Protein 1X3O (pdb70)

Structure (mmCIF, N/CA/C/O backbone):
data_1X3O
#
_entry.id   1X3O
#
_cell.length_a   93.368
_cell.length_b   93.368
_cell.length_c   26.047
_cell.angle_alpha   90.00
_cell.angle_beta   90.00
_cell.angle_gamma   90.00
#
_symmetry.space_group_name_H-M   'P 43 21 2'
#
loop_
_entity.id
_entity.type
_entity.pdbx_description
1 polymer 'acyl carrier protein'
2 water water
#
loop_
_atom_site.group_PDB
_atom_site.id
_atom_site.type_symbol
_atom_site.label_atom_id
_atom_site.label_alt_id
_atom_site.label_comp_id
_atom_site.label_asym_id
_atom_site.label_entity_id
_atom_site.label_seq_id
_atom_site.pdbx_PDB_ins_code
_atom_site.Cartn_x
_atom_site.Cartn_y
_atom_site.Cartn_z
_atom_site.occupancy
_atom_site.B_iso_or_equiv
_atom_site.auth_seq_id
_atom_site.auth_comp_id
_atom_site.auth_asym_id
_atom_site.auth_atom_id
_atom_site.pdbx_PDB_model_num
ATOM 1 N N . MET A 1 1 ? 24.223 25.204 8.523 1.00 23.45 1 MET A N 1
ATOM 2 C CA . MET A 1 1 ? 24.583 23.842 9.017 1.00 22.42 1 MET A CA 1
ATOM 3 C C . MET A 1 1 ? 25.751 23.867 9.986 1.00 19.87 1 MET A C 1
ATOM 4 O O . MET A 1 1 ? 26.685 24.652 9.827 1.00 22.99 1 MET A O 1
ATOM 12 N N . THR A 1 2 ? 25.695 23.001 10.993 1.00 21.01 2 THR A N 1
ATOM 13 C CA . THR A 1 2 ? 26.781 22.904 11.959 1.00 20.71 2 THR A CA 1
ATOM 14 C C . THR A 1 2 ? 27.848 22.039 11.304 1.00 21.29 2 THR A C 1
ATOM 15 O O . THR A 1 2 ? 27.553 21.293 10.368 1.00 21.95 2 THR A O 1
ATOM 19 N N . GLU A 1 3 ? 29.077 22.134 11.800 1.00 22.20 3 GLU A N 1
ATOM 20 C CA . GLU A 1 3 ? 30.170 21.338 11.234 1.00 22.86 3 GLU A CA 1
ATOM 21 C C . GLU A 1 3 ? 29.884 19.840 11.379 1.00 22.55 3 GLU A C 1
ATOM 22 O O . GLU A 1 3 ? 30.249 19.013 10.556 1.00 21.33 3 GLU A O 1
ATOM 28 N N . GLN A 1 4 ? 29.221 19.513 12.501 1.00 21.80 4 GLN A N 1
ATOM 29 C CA . GLN A 1 4 ? 28.840 18.135 12.783 1.00 22.81 4 GLN A CA 1
ATOM 30 C C . GLN A 1 4 ? 27.883 17.596 11.721 1.00 20.74 4 GLN A C 1
ATOM 31 O O . GLN A 1 4 ? 28.005 16.479 11.234 1.00 22.49 4 GLN A O 1
ATOM 37 N N . GLU A 1 5 ? 26.877 18.423 11.394 1.00 19.70 5 GLU A N 1
ATOM 38 C CA . GLU A 1 5 ? 25.923 17.972 10.389 1.00 20.58 5 GLU A CA 1
ATOM 39 C C . GLU A 1 5 ? 26.572 17.859 9.009 1.00 18.36 5 GLU A C 1
ATOM 40 O O . GLU A 1 5 ? 26.258 16.982 8.215 1.00 19.92 5 GLU A O 1
ATOM 46 N N . ILE A 1 6 ? 27.515 18.773 8.710 1.00 17.44 6 ILE A N 1
ATOM 47 C CA . ILE A 1 6 ? 28.254 18.645 7.460 1.00 16.05 6 ILE A CA 1
ATOM 48 C C . ILE A 1 6 ? 29.081 17.354 7.429 1.00 17.71 6 ILE A C 1
ATOM 49 O O . ILE A 1 6 ? 29.102 16.626 6.447 1.00 17.90 6 ILE A O 1
ATOM 54 N N . PHE A 1 7 ? 29.757 17.060 8.538 1.00 17.16 7 PHE A N 1
ATOM 55 C CA . PHE A 1 7 ? 30.545 15.834 8.642 1.00 17.00 7 PHE A CA 1
ATOM 56 C C . PHE A 1 7 ? 29.667 14.612 8.388 1.00 18.76 7 PHE A C 1
ATOM 57 O O . PHE A 1 7 ? 30.032 13.719 7.621 1.00 17.60 7 PHE A O 1
ATOM 65 N N . GLU A 1 8 ? 28.507 14.560 9.034 1.00 18.57 8 GLU A N 1
ATOM 66 C CA . GLU A 1 8 ? 27.622 13.421 8.840 1.00 20.41 8 GLU A CA 1
ATOM 67 C C . GLU A 1 8 ? 27.232 13.239 7.374 1.00 19.70 8 GLU A C 1
ATOM 68 O O . GLU A 1 8 ? 27.222 12.117 6.873 1.00 21.67 8 GLU A O 1
ATOM 74 N N . LYS A 1 9 ? 26.925 14.337 6.686 1.00 18.77 9 LYS A N 1
ATOM 75 C CA . LYS A 1 9 ? 26.541 14.251 5.280 1.00 18.20 9 LYS A CA 1
ATOM 76 C C . LYS A 1 9 ? 27.733 13.881 4.400 1.00 16.04 9 LYS A C 1
ATOM 77 O O . LYS A 1 9 ? 27.595 13.093 3.462 1.00 16.65 9 LYS A O 1
ATOM 83 N N . VAL A 1 10 ? 28.899 14.447 4.703 1.00 14.97 10 VAL A N 1
ATOM 84 C CA . VAL A 1 10 ? 30.105 14.126 3.939 1.00 14.50 10 VAL A CA 1
ATOM 85 C C . VAL A 1 10 ? 30.412 12.638 4.094 1.00 16.13 10 VAL A C 1
ATOM 86 O O . VAL A 1 10 ? 30.716 11.950 3.120 1.00 15.83 10 VAL A O 1
ATOM 90 N N . LYS A 1 11 ? 30.323 12.148 5.325 1.00 16.44 11 LYS A N 1
ATOM 91 C CA . LYS A 1 11 ? 30.588 10.745 5.636 1.00 18.24 11 LYS A CA 1
ATOM 92 C C . LYS A 1 11 ? 29.672 9.845 4.798 1.00 17.78 11 LYS A C 1
ATOM 93 O O . LYS A 1 11 ? 30.108 8.854 4.217 1.00 19.69 11 LYS A O 1
ATOM 99 N N . ALA A 1 12 ? 28.395 10.202 4.726 1.00 17.67 12 ALA A N 1
ATOM 100 C CA . ALA A 1 12 ? 27.434 9.422 3.960 1.00 19.33 12 ALA A CA 1
ATOM 101 C C . ALA A 1 12 ? 27.813 9.396 2.481 1.00 18.95 12 ALA A C 1
ATOM 102 O O . ALA A 1 12 ? 27.752 8.346 1.831 1.00 20.01 12 ALA A O 1
ATOM 104 N N . VAL A 1 13 ? 28.208 10.549 1.950 1.00 17.49 13 VAL A N 1
ATOM 105 C CA . VAL A 1 13 ? 28.600 10.641 0.544 1.00 17.60 13 VAL A CA 1
ATOM 106 C C . VAL A 1 13 ? 29.826 9.774 0.258 1.00 17.34 13 VAL A C 1
ATOM 107 O O . VAL A 1 13 ? 29.865 9.041 -0.732 1.00 18.31 13 VAL A O 1
ATOM 111 N N . ILE A 1 14 ? 30.821 9.863 1.130 1.00 16.08 14 ILE A N 1
ATOM 112 C CA . ILE A 1 14 ? 32.045 9.093 0.949 1.00 16.38 14 ILE A CA 1
ATOM 113 C C . ILE A 1 14 ? 31.783 7.597 1.034 1.00 18.63 14 ILE A C 1
ATOM 114 O O . ILE A 1 14 ? 32.296 6.823 0.221 1.00 17.34 14 ILE A O 1
ATOM 119 N N . ALA A 1 15 ? 30.989 7.184 2.016 1.00 19.37 15 ALA A N 1
ATOM 120 C CA . ALA A 1 15 ? 30.672 5.771 2.192 1.00 20.82 15 ALA A CA 1
ATOM 121 C C . ALA A 1 15 ? 30.055 5.214 0.921 1.00 22.01 15 ALA A C 1
ATOM 122 O O . ALA A 1 15 ? 30.414 4.129 0.461 1.00 22.33 15 ALA A O 1
ATOM 124 N N . ASP A 1 16 ? 29.126 5.977 0.357 1.00 21.10 16 ASP A N 1
ATOM 125 C CA . ASP A 1 16 ? 28.426 5.597 -0.858 1.00 23.31 16 ASP A CA 1
ATOM 126 C C . ASP A 1 16 ? 29.334 5.533 -2.083 1.00 23.33 16 ASP A C 1
ATOM 127 O O . ASP A 1 16 ? 29.468 4.482 -2.709 1.00 24.13 16 ASP A O 1
ATOM 132 N N . LYS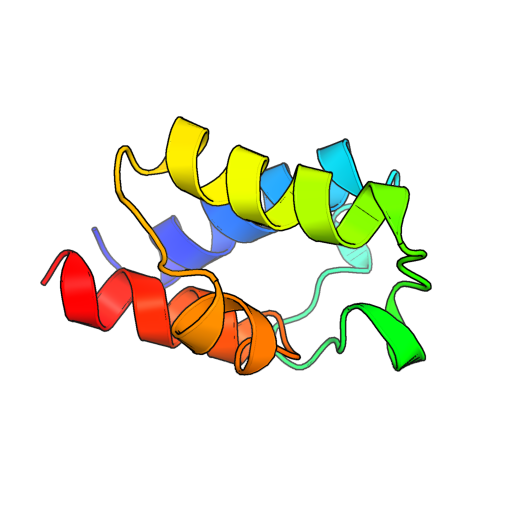 A 1 17 ? 29.972 6.654 -2.406 1.00 20.78 17 LYS A N 1
ATOM 133 C CA . LYS A 1 17 ? 30.836 6.742 -3.575 1.00 19.60 17 LYS A CA 1
ATOM 134 C C . LYS A 1 17 ? 32.077 5.853 -3.533 1.00 18.53 17 LYS A C 1
ATOM 135 O O . LYS A 1 17 ? 32.470 5.290 -4.559 1.00 19.28 17 LYS A O 1
ATOM 141 N N . LEU A 1 18 ? 32.698 5.723 -2.365 1.00 16.78 18 LEU A N 1
ATOM 142 C CA . LEU A 1 18 ? 33.892 4.891 -2.256 1.00 16.72 18 LEU A CA 1
ATOM 143 C C . LEU A 1 18 ? 33.592 3.472 -1.797 1.00 16.45 18 LEU A C 1
ATOM 144 O O . LEU A 1 18 ? 34.502 2.643 -1.695 1.00 15.94 18 LEU A O 1
ATOM 149 N N . GLN A 1 19 ? 32.323 3.184 -1.529 1.00 17.27 19 GLN A N 1
ATOM 150 C CA . GLN A 1 19 ? 31.912 1.858 -1.081 1.00 18.14 19 GLN A CA 1
ATOM 151 C C . GLN A 1 19 ? 32.686 1.368 0.136 1.00 18.15 19 GLN A C 1
ATOM 152 O O . GLN A 1 19 ? 33.242 0.268 0.141 1.00 17.34 19 GLN A O 1
ATOM 158 N N . VAL A 1 20 ? 32.736 2.202 1.166 1.00 17.23 20 VAL A N 1
ATOM 159 C CA . VAL A 1 20 ? 33.407 1.834 2.404 1.00 18.30 20 VAL A CA 1
ATOM 160 C C . VAL A 1 20 ? 32.399 1.993 3.533 1.00 21.15 20 VAL A C 1
ATOM 161 O O . VAL A 1 20 ? 31.447 2.767 3.418 1.00 21.04 20 VAL A O 1
ATOM 165 N N . GLU A 1 21 ? 32.591 1.241 4.609 1.00 23.52 21 GLU A N 1
ATOM 166 C CA . GLU A 1 21 ? 31.686 1.328 5.747 1.00 26.57 21 GLU A CA 1
ATOM 167 C C . GLU A 1 21 ? 31.808 2.704 6.393 1.00 27.72 21 GLU A C 1
ATOM 168 O O . GLU A 1 21 ? 32.904 3.244 6.517 1.00 27.13 21 GLU A O 1
ATOM 174 N N . PRO A 1 22 ? 30.675 3.295 6.801 1.00 28.82 22 PRO A N 1
ATOM 175 C CA . PRO A 1 22 ? 30.682 4.616 7.434 1.00 29.98 22 PRO A CA 1
ATOM 176 C C . PRO A 1 22 ? 31.705 4.720 8.566 1.00 30.83 22 PRO A C 1
ATOM 177 O O . PRO A 1 22 ? 32.308 5.772 8.770 1.00 29.84 22 PRO A O 1
ATOM 181 N N . GLU A 1 23 ? 31.905 3.616 9.282 1.00 31.67 23 GLU A N 1
ATOM 182 C CA . GLU A 1 23 ? 32.841 3.560 10.402 1.00 33.92 23 GLU A CA 1
ATOM 183 C C . GLU A 1 23 ? 34.290 3.884 10.038 1.00 33.45 23 GLU A C 1
ATOM 184 O O . GLU A 1 23 ? 35.055 4.350 10.882 1.00 35.11 23 GLU A O 1
ATOM 190 N N . LYS A 1 24 ? 34.675 3.628 8.791 1.00 31.69 24 LYS A N 1
ATOM 191 C CA . LYS A 1 24 ? 36.042 3.896 8.357 1.00 31.25 24 LYS A CA 1
ATOM 192 C C . LYS A 1 24 ? 36.260 5.347 7.947 1.00 28.62 24 LYS A C 1
ATOM 193 O O . LYS A 1 24 ? 37.399 5.789 7.779 1.00 28.01 24 LYS A O 1
ATOM 199 N N . VAL A 1 25 ? 35.170 6.089 7.794 1.00 27.54 25 VAL A N 1
ATOM 200 C CA . VAL A 1 25 ? 35.267 7.481 7.374 1.00 26.54 25 VAL A CA 1
ATOM 201 C C . VAL A 1 25 ? 35.446 8.442 8.543 1.00 26.36 25 VAL A C 1
ATOM 202 O O . VAL A 1 25 ? 34.521 9.176 8.901 1.00 29.29 25 VAL A O 1
ATOM 206 N N . THR A 1 26 ? 36.647 8.438 9.118 1.00 23.56 26 THR A N 1
ATOM 207 C CA . THR A 1 26 ? 36.983 9.300 10.243 1.00 21.77 26 THR A CA 1
ATOM 208 C C . THR A 1 26 ? 37.355 10.702 9.754 1.00 19.52 26 THR A C 1
ATOM 209 O O . THR A 1 26 ? 37.546 10.933 8.559 1.00 17.28 26 THR A O 1
ATOM 213 N N . LEU A 1 27 ? 37.470 11.635 10.689 1.00 19.92 27 LEU A N 1
ATOM 214 C CA . LEU A 1 27 ? 37.779 13.011 10.346 1.00 18.92 27 LEU A CA 1
ATOM 215 C C . LEU A 1 27 ? 39.101 13.219 9.604 1.00 18.92 27 LEU A C 1
ATOM 216 O O . LEU A 1 27 ? 39.167 14.018 8.667 1.00 18.66 27 LEU A O 1
ATOM 221 N N . GLU A 1 28 ? 40.143 12.497 10.003 1.00 17.77 28 GLU A N 1
ATOM 222 C CA . GLU A 1 28 ? 41.453 12.660 9.369 1.00 19.66 28 GLU A CA 1
ATOM 223 C C . GLU A 1 28 ? 41.699 11.742 8.176 1.00 17.80 28 GLU A C 1
ATOM 224 O O . GLU A 1 28 ? 42.740 11.832 7.536 1.00 18.51 28 GLU A O 1
ATOM 230 N N . ALA A 1 29 ? 40.745 10.874 7.858 1.00 15.85 29 ALA A N 1
ATOM 231 C CA . ALA A 1 29 ? 40.951 9.935 6.761 1.00 14.59 29 ALA A CA 1
ATOM 232 C C . ALA A 1 29 ? 41.288 10.565 5.414 1.00 14.73 29 ALA A C 1
ATOM 233 O O . ALA A 1 29 ? 40.623 11.490 4.957 1.00 13.98 29 ALA A O 1
ATOM 235 N N . ARG A 1 30 ? 42.338 10.053 4.784 1.00 11.40 30 ARG A N 1
ATOM 236 C CA . ARG A 1 30 ? 42.764 10.521 3.465 1.00 12.36 30 ARG A CA 1
ATOM 237 C C . ARG A 1 30 ? 42.047 9.641 2.437 1.00 13.18 30 ARG A C 1
ATOM 238 O O . ARG A 1 30 ? 42.054 8.409 2.538 1.00 12.10 30 ARG A O 1
ATOM 246 N N . PHE A 1 31 ? 41.427 10.270 1.447 1.00 12.66 31 PHE A N 1
ATOM 247 C CA . PHE A 1 31 ? 40.686 9.519 0.446 1.00 13.73 31 PHE A CA 1
ATOM 248 C C . PHE A 1 31 ? 41.526 8.449 -0.226 1.00 11.78 31 PHE A C 1
ATOM 249 O O . PHE A 1 31 ? 41.070 7.321 -0.416 1.00 13.70 31 PHE A O 1
ATOM 257 N N . ILE A 1 32 ? 42.752 8.805 -0.593 1.00 12.84 32 ILE A N 1
ATOM 258 C CA . ILE A 1 32 ? 43.637 7.861 -1.255 1.00 12.62 32 ILE A CA 1
ATOM 259 C C . ILE A 1 32 ? 44.338 6.881 -0.309 1.00 13.14 32 ILE A C 1
ATOM 260 O O . ILE A 1 32 ? 44.097 5.671 -0.368 1.00 13.75 32 ILE A O 1
ATOM 265 N N . GLU A 1 33 ? 45.179 7.402 0.576 1.00 13.19 33 GLU A N 1
ATOM 266 C CA . GLU A 1 33 ? 45.944 6.548 1.480 1.00 11.57 33 GLU A CA 1
ATOM 267 C C . GLU A 1 33 ? 45.156 5.716 2.466 1.00 11.31 33 GLU A C 1
ATOM 268 O O . GLU A 1 33 ? 45.557 4.598 2.795 1.00 14.51 33 GLU A O 1
ATOM 274 N N . ASP A 1 34 ? 44.055 6.263 2.961 1.00 11.79 34 ASP A N 1
ATOM 275 C CA . ASP A 1 34 ? 43.249 5.544 3.933 1.00 11.66 34 ASP A CA 1
ATOM 276 C C . ASP A 1 34 ? 41.994 4.874 3.379 1.00 12.49 34 ASP A C 1
ATOM 277 O O . ASP A 1 34 ? 41.642 3.778 3.821 1.00 16.05 34 ASP A O 1
ATOM 282 N N . LEU A 1 35 ? 41.325 5.509 2.421 1.00 12.33 35 LEU A N 1
ATOM 283 C CA . LEU A 1 35 ? 40.092 4.932 1.890 1.00 12.53 35 LEU A CA 1
ATOM 284 C C . LEU A 1 35 ? 40.229 4.264 0.520 1.00 13.58 35 LEU A C 1
ATOM 285 O O . LEU A 1 35 ? 39.254 3.754 -0.022 1.00 13.91 35 LEU A O 1
ATOM 290 N N . GLY A 1 36 ? 41.440 4.278 -0.035 1.00 13.83 36 GLY A N 1
ATOM 291 C CA . GLY A 1 36 ? 41.706 3.622 -1.310 1.00 13.59 36 GLY A CA 1
ATOM 292 C C . GLY A 1 36 ? 41.014 4.131 -2.560 1.00 14.21 36 GLY A C 1
ATOM 293 O O . GLY A 1 36 ? 40.817 3.371 -3.512 1.00 15.02 36 GLY A O 1
ATOM 294 N N . ALA A 1 37 ? 40.667 5.413 -2.589 1.00 13.95 37 ALA A N 1
ATOM 295 C CA . ALA A 1 37 ? 39.994 5.963 -3.760 1.00 13.95 37 ALA A CA 1
ATOM 296 C C . ALA A 1 37 ? 40.828 5.864 -5.034 1.00 16.23 37 ALA A C 1
ATOM 297 O O . ALA A 1 37 ? 42.020 6.177 -5.019 1.00 19.53 37 ALA A O 1
ATOM 299 N N . ASP A 1 38 ? 40.209 5.409 -6.121 1.00 16.27 38 ASP A N 1
ATOM 300 C CA . ASP A 1 38 ? 40.905 5.358 -7.410 1.00 18.38 38 ASP A CA 1
ATOM 301 C C . ASP A 1 38 ? 40.383 6.551 -8.225 1.00 19.78 38 ASP A C 1
ATOM 302 O O . ASP A 1 38 ? 39.610 7.361 -7.704 1.00 18.76 38 ASP A O 1
ATOM 307 N N . SER A 1 39 ? 40.790 6.667 -9.487 1.00 19.78 39 SER A N 1
ATOM 308 C CA . SER A 1 39 ? 40.364 7.797 -10.320 1.00 21.39 39 SER A CA 1
ATOM 309 C C . SER A 1 39 ? 38.853 7.986 -10.437 1.00 20.33 39 SER A C 1
ATOM 310 O O . SER A 1 39 ? 38.349 9.104 -10.277 1.00 22.22 39 SER A O 1
ATOM 313 N N . LEU A 1 40 ? 38.128 6.908 -10.711 1.00 20.56 40 LEU A N 1
ATOM 314 C CA . LEU A 1 40 ? 36.678 6.993 -10.831 1.00 20.94 40 LEU A CA 1
ATOM 315 C C . LEU A 1 40 ? 36.066 7.447 -9.506 1.00 20.94 40 LEU A C 1
ATOM 316 O O . LEU A 1 40 ? 35.157 8.276 -9.486 1.00 21.06 40 LEU A O 1
ATOM 321 N N . ASP A 1 41 ? 36.575 6.917 -8.397 1.00 18.83 41 ASP A N 1
ATOM 322 C CA . ASP A 1 41 ? 36.057 7.279 -7.079 1.00 18.52 41 ASP A CA 1
ATOM 323 C C . ASP A 1 41 ? 36.261 8.744 -6.760 1.00 19.88 41 ASP A C 1
ATOM 324 O O . ASP A 1 41 ? 35.418 9.369 -6.118 1.00 17.96 41 ASP A O 1
ATOM 329 N N . THR A 1 42 ? 37.397 9.284 -7.178 1.00 18.52 42 THR A N 1
ATOM 330 C CA . THR A 1 42 ? 37.709 10.677 -6.902 1.00 22.44 42 THR A CA 1
ATOM 331 C C . THR A 1 42 ? 36.703 11.634 -7.532 1.00 22.52 42 THR A C 1
ATOM 332 O O . THR A 1 42 ? 36.201 12.532 -6.858 1.00 23.34 42 THR A O 1
ATOM 336 N N . VAL A 1 43 ? 36.389 11.441 -8.810 1.00 21.72 43 VAL A N 1
ATOM 337 C CA . VAL A 1 43 ? 35.429 12.325 -9.461 1.00 21.66 43 VAL A CA 1
ATOM 338 C C . VAL A 1 43 ? 34.017 12.067 -8.928 1.00 22.50 43 VAL A C 1
ATOM 339 O O . VAL A 1 43 ? 33.221 12.998 -8.791 1.00 21.65 43 VAL A O 1
ATOM 343 N N . GLU A 1 44 ? 33.704 10.812 -8.619 1.00 20.78 44 GLU A N 1
ATOM 344 C CA . GLU A 1 44 ? 32.384 10.478 -8.091 1.00 21.60 44 GLU A CA 1
ATOM 345 C C . GLU A 1 44 ? 32.186 11.114 -6.709 1.00 21.54 44 GLU A C 1
ATOM 346 O O . GLU A 1 44 ? 31.077 11.532 -6.362 1.00 20.34 44 GLU A O 1
ATOM 352 N N . LEU A 1 45 ? 33.260 11.187 -5.927 1.00 19.29 45 LEU A N 1
ATOM 353 C CA . LEU A 1 45 ? 33.182 11.771 -4.591 1.00 17.79 45 LEU A CA 1
ATOM 354 C C . LEU A 1 45 ? 32.947 13.276 -4.684 1.00 18.85 45 LEU A C 1
ATOM 355 O O . LEU A 1 45 ? 32.094 13.820 -3.978 1.00 18.45 45 LEU A O 1
ATOM 363 N N . ILE A 1 46 ? 33.694 13.952 -5.555 1.00 19.16 46 ILE A N 1
ATOM 364 C CA . ILE A 1 46 ? 33.525 15.394 -5.718 1.00 21.35 46 ILE A CA 1
ATOM 365 C C . ILE A 1 46 ? 32.103 15.682 -6.190 1.00 21.95 46 ILE A C 1
ATOM 366 O O . ILE A 1 46 ? 31.424 16.551 -5.641 1.00 20.97 46 ILE A O 1
ATOM 371 N N . MET A 1 47 ? 31.644 14.953 -7.202 1.00 22.34 47 MET A N 1
ATOM 372 C CA . MET A 1 47 ? 30.291 15.155 -7.705 1.00 24.10 47 MET A CA 1
ATOM 373 C C . MET A 1 47 ? 29.261 14.839 -6.630 1.00 24.01 47 MET A C 1
ATOM 374 O O . MET A 1 47 ? 28.223 15.501 -6.541 1.00 24.00 47 MET A O 1
ATOM 379 N N . GLY A 1 48 ? 29.549 13.826 -5.815 1.00 23.53 48 GLY A N 1
ATOM 380 C CA . GLY A 1 48 ? 28.638 13.452 -4.750 1.00 22.54 48 GLY A CA 1
ATOM 381 C C . GLY A 1 48 ? 28.492 14.589 -3.757 1.00 20.65 48 GLY A C 1
ATOM 382 O O . GLY A 1 48 ? 27.398 14.833 -3.238 1.00 22.51 48 GLY A O 1
ATOM 383 N N . LEU A 1 49 ? 29.593 15.283 -3.485 1.00 19.36 49 LEU A N 1
ATOM 384 C CA . LEU A 1 49 ? 29.565 16.405 -2.545 1.00 18.26 49 LEU A CA 1
ATOM 385 C C . LEU A 1 49 ? 28.812 17.575 -3.165 1.00 20.44 49 LEU A C 1
ATOM 386 O O . LEU A 1 49 ? 28.087 18.293 -2.477 1.00 19.05 49 LEU A O 1
ATOM 391 N N . GLU A 1 50 ? 28.983 17.762 -4.469 1.00 20.57 50 GLU A N 1
ATOM 392 C CA . GLU A 1 50 ? 28.301 18.841 -5.174 1.00 21.58 50 GLU A CA 1
ATOM 393 C C . GLU A 1 50 ? 26.796 18.600 -5.188 1.00 23.80 50 GLU A C 1
ATOM 394 O O . GLU A 1 50 ? 26.009 19.531 -5.000 1.00 23.73 50 GLU A O 1
ATOM 400 N N . ASP A 1 51 ? 26.394 17.351 -5.393 1.00 25.20 51 ASP A N 1
ATOM 401 C CA . ASP A 1 51 ? 24.977 17.015 -5.422 1.00 27.55 51 ASP A CA 1
ATOM 402 C C . ASP A 1 51 ? 24.343 17.127 -4.043 1.00 27.76 51 ASP A C 1
ATOM 403 O O . ASP A 1 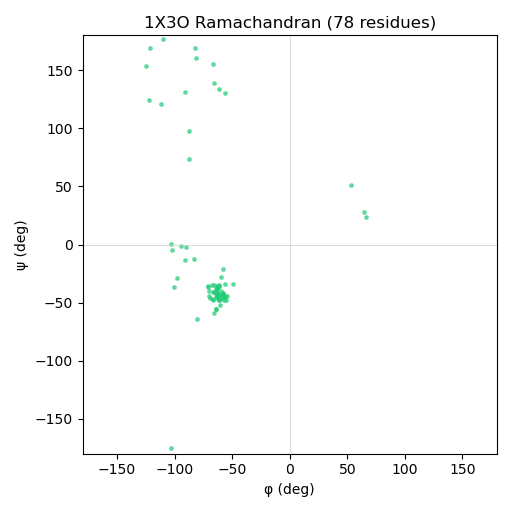51 ? 23.255 17.683 -3.894 1.00 27.89 51 ASP A O 1
ATOM 408 N N . GLU A 1 52 ? 25.036 16.606 -3.037 1.00 26.27 52 GLU A N 1
ATOM 409 C CA . GLU A 1 52 ? 24.538 16.621 -1.668 1.00 25.06 52 GLU A CA 1
ATOM 410 C C . GLU A 1 52 ? 24.418 18.019 -1.068 1.00 23.75 52 GLU A C 1
ATOM 411 O O . GLU A 1 52 ? 23.441 18.318 -0.374 1.00 24.95 52 GLU A O 1
ATOM 417 N N . PHE A 1 53 ? 25.399 18.873 -1.340 1.00 22.46 53 PHE A N 1
ATOM 418 C CA . PHE A 1 53 ? 25.408 20.220 -0.779 1.00 22.92 53 PHE A CA 1
ATOM 419 C C . PHE A 1 53 ? 24.976 21.319 -1.738 1.00 24.24 53 PHE A C 1
ATOM 420 O O . PHE A 1 53 ? 24.857 22.480 -1.342 1.00 24.92 53 PHE A O 1
ATOM 428 N N . GLY A 1 54 ? 24.740 20.947 -2.992 1.00 24.92 54 GLY A N 1
ATOM 429 C CA . GLY A 1 54 ? 24.305 21.913 -3.987 1.00 25.75 54 GLY A CA 1
ATOM 430 C C . GLY A 1 54 ? 25.318 22.985 -4.339 1.00 27.25 54 GLY A C 1
ATOM 431 O O . GLY A 1 54 ? 24.952 24.065 -4.804 1.00 29.41 54 GLY A O 1
ATOM 432 N N . LEU A 1 55 ? 26.599 22.705 -4.128 1.00 26.31 55 LEU A N 1
ATOM 433 C CA . LEU A 1 55 ? 27.629 23.685 -4.443 1.00 26.19 55 LEU A CA 1
ATOM 434 C C . LEU A 1 55 ? 28.464 23.270 -5.644 1.00 25.36 55 LEU A C 1
ATOM 435 O O . LEU A 1 55 ? 28.257 22.199 -6.211 1.00 24.67 55 LEU A O 1
ATOM 440 N N . GLU A 1 56 ? 29.386 24.141 -6.038 1.00 24.86 56 GLU A N 1
ATOM 441 C CA . GLU A 1 56 ? 30.270 23.875 -7.164 1.00 26.28 56 GLU A CA 1
ATOM 442 C C . GLU A 1 56 ? 31.711 23.960 -6.689 1.00 27.36 56 GLU A C 1
ATOM 443 O O . GLU A 1 56 ? 32.132 24.971 -6.123 1.00 29.09 56 GLU A O 1
ATOM 449 N N . ILE A 1 57 ? 32.463 22.889 -6.910 1.00 28.46 57 ILE A N 1
ATOM 450 C CA . ILE A 1 57 ? 33.865 22.850 -6.525 1.00 29.19 57 ILE A CA 1
ATOM 451 C C . ILE A 1 57 ? 34.661 22.831 -7.823 1.00 30.10 57 ILE A C 1
ATOM 452 O O . ILE A 1 57 ? 34.488 21.936 -8.650 1.00 31.65 57 ILE A O 1
ATOM 457 N N . SER A 1 58 ? 35.517 23.828 -8.011 1.00 31.31 58 SER A N 1
ATOM 458 C CA . SER A 1 58 ? 36.321 23.901 -9.224 1.00 32.95 58 SER A CA 1
ATOM 459 C C . SER A 1 58 ? 37.312 22.747 -9.251 1.00 34.25 58 SER A C 1
ATOM 460 O O . SER A 1 58 ? 37.673 22.206 -8.206 1.00 33.49 58 SER A O 1
ATOM 463 N N . ASP A 1 59 ? 37.746 22.369 -10.449 1.00 35.77 59 ASP A N 1
ATOM 464 C CA . ASP A 1 59 ? 38.707 21.285 -10.589 1.00 37.39 59 ASP A CA 1
ATOM 465 C C . ASP A 1 59 ? 39.951 21.599 -9.765 1.00 37.77 59 ASP A C 1
ATOM 466 O O . ASP A 1 59 ? 40.577 20.700 -9.205 1.00 38.56 59 ASP A O 1
ATOM 471 N N . GLU A 1 60 ? 40.301 22.880 -9.683 1.00 38.39 60 GLU A N 1
ATOM 472 C CA . GLU A 1 60 ? 41.471 23.300 -8.919 1.00 39.36 60 GLU A CA 1
ATOM 473 C C . GLU A 1 60 ? 41.266 22.993 -7.441 1.00 38.44 60 GLU A C 1
ATOM 474 O O . GLU A 1 60 ? 42.083 22.318 -6.818 1.00 38.39 60 GLU A O 1
ATOM 480 N N . GLU A 1 61 ? 40.168 23.501 -6.889 1.00 37.19 61 GLU A N 1
ATOM 481 C CA . GLU A 1 61 ? 39.844 23.297 -5.482 1.00 36.23 61 GLU A CA 1
ATOM 482 C C . GLU A 1 61 ? 39.755 21.813 -5.149 1.00 34.20 61 GLU A C 1
ATOM 483 O O . GLU A 1 61 ? 40.249 21.374 -4.113 1.00 34.59 61 GLU A O 1
ATOM 489 N N . ALA A 1 62 ? 39.126 21.046 -6.033 1.00 34.75 62 ALA A N 1
ATOM 490 C CA . ALA A 1 62 ? 38.971 19.613 -5.820 1.00 33.66 62 ALA A CA 1
ATOM 491 C C . ALA A 1 62 ? 40.319 18.929 -5.610 1.00 34.98 62 ALA A C 1
ATOM 492 O O . ALA A 1 62 ? 40.470 18.101 -4.713 1.00 34.06 62 ALA A O 1
ATOM 494 N N . GLU A 1 63 ? 41.299 19.282 -6.434 1.00 35.62 63 GLU A N 1
ATOM 495 C CA . GLU A 1 63 ? 42.628 18.690 -6.329 1.00 36.37 63 GLU A CA 1
ATOM 496 C C . GLU A 1 63 ? 43.256 18.898 -4.952 1.00 35.43 63 GLU A C 1
ATOM 497 O O . GLU A 1 63 ? 44.162 18.161 -4.559 1.00 35.43 63 GLU A O 1
ATOM 503 N N . LYS A 1 64 ? 42.769 19.895 -4.219 1.00 34.31 64 LYS A N 1
ATOM 504 C CA . LYS A 1 64 ? 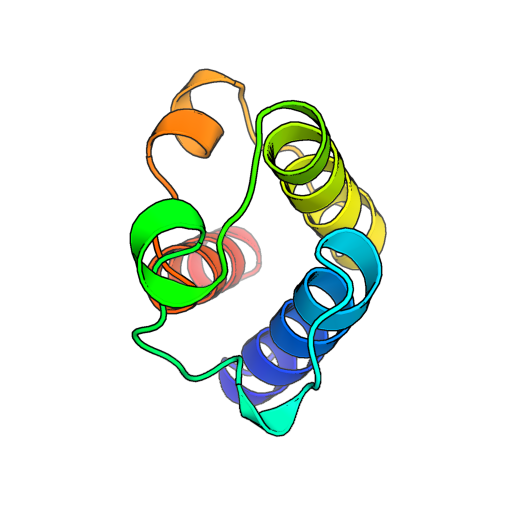43.308 20.210 -2.897 1.00 32.88 64 LYS A CA 1
ATOM 505 C C . LYS A 1 64 ? 42.632 19.514 -1.715 1.00 30.98 64 LYS A C 1
ATOM 506 O O . LYS A 1 64 ? 43.162 19.524 -0.605 1.00 31.35 64 LYS A O 1
ATOM 512 N N . ILE A 1 65 ? 41.467 18.918 -1.944 1.00 27.80 65 ILE A N 1
ATOM 513 C CA . ILE A 1 65 ? 40.746 18.230 -0.8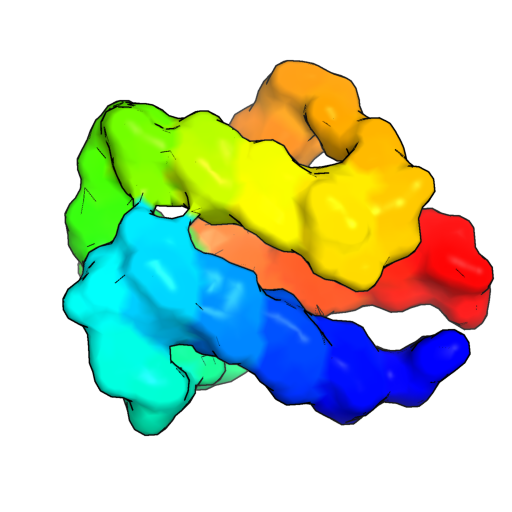74 1.00 25.72 65 ILE A CA 1
ATOM 514 C C . ILE A 1 65 ? 41.222 16.775 -0.782 1.00 23.40 65 ILE A C 1
ATOM 515 O O . ILE A 1 65 ? 40.763 15.921 -1.537 1.00 26.09 65 ILE A O 1
ATOM 520 N N . ARG A 1 66 ? 42.140 16.518 0.152 1.00 23.47 66 ARG A N 1
ATOM 521 C CA . ARG A 1 66 ? 42.734 15.187 0.356 1.00 22.92 66 ARG A CA 1
ATOM 522 C C . ARG A 1 66 ? 42.115 14.366 1.484 1.00 21.97 66 ARG A C 1
ATOM 523 O O . ARG A 1 66 ? 42.136 13.131 1.446 1.00 19.91 66 ARG A O 1
ATOM 531 N N . THR A 1 67 ? 41.590 15.043 2.497 1.00 18.23 67 THR A N 1
ATOM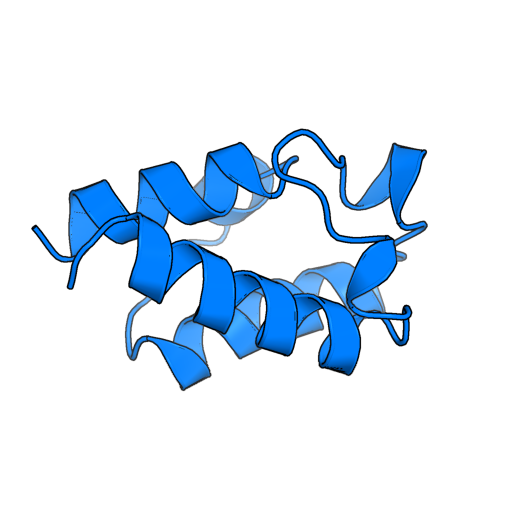 532 C CA . THR A 1 67 ? 41.019 14.360 3.648 1.00 17.33 67 THR A CA 1
ATOM 533 C C . THR A 1 67 ? 39.560 14.702 3.871 1.00 17.67 67 THR A C 1
ATOM 534 O O . THR A 1 67 ? 39.023 15.619 3.255 1.00 17.33 67 THR A O 1
ATOM 538 N N . VAL A 1 68 ? 38.932 13.942 4.758 1.00 16.18 68 VAL A N 1
ATOM 539 C CA . VAL A 1 68 ? 37.546 14.171 5.110 1.00 16.77 68 VAL A CA 1
ATOM 540 C C . VAL A 1 68 ? 37.502 15.559 5.748 1.00 17.31 68 VAL A C 1
ATOM 541 O O . VAL A 1 68 ? 36.612 16.362 5.457 1.00 16.68 68 VAL A O 1
ATOM 545 N N . LYS A 1 69 ? 38.483 15.849 6.599 1.00 16.74 69 LYS A N 1
ATOM 546 C CA . LYS A 1 69 ? 38.550 17.148 7.262 1.00 19.01 69 LYS A CA 1
ATOM 547 C C . LYS A 1 69 ? 38.626 18.273 6.233 1.00 18.17 69 LYS A C 1
ATOM 548 O O . LYS A 1 69 ? 37.941 19.292 6.377 1.00 18.51 69 LYS A O 1
ATOM 554 N N . ASP A 1 70 ? 39.449 18.100 5.198 1.00 17.43 70 ASP A N 1
ATOM 555 C CA . ASP A 1 70 ? 39.561 19.126 4.160 1.00 18.61 70 ASP A CA 1
ATOM 556 C C . ASP A 1 70 ? 38.202 19.397 3.536 1.00 18.68 70 ASP A C 1
ATOM 557 O O . ASP A 1 70 ? 37.847 20.546 3.268 1.00 19.85 70 ASP A O 1
ATOM 562 N N . ALA A 1 71 ? 37.442 18.334 3.298 1.00 17.40 71 ALA A N 1
ATOM 563 C CA . ALA A 1 71 ? 36.127 18.466 2.690 1.00 17.47 71 ALA A CA 1
ATOM 564 C C . ALA A 1 71 ? 35.174 19.188 3.628 1.00 16.52 71 ALA A C 1
ATOM 565 O O . ALA A 1 71 ? 34.473 20.115 3.214 1.00 17.73 71 ALA A O 1
ATOM 567 N N . VAL A 1 72 ? 35.149 18.757 4.885 1.00 17.56 72 VAL A N 1
ATOM 568 C CA . VAL A 1 72 ? 34.276 19.370 5.876 1.00 18.00 72 VAL A CA 1
ATOM 569 C C . VAL A 1 72 ? 34.585 20.854 6.045 1.00 21.11 72 VAL A C 1
ATOM 570 O O . VAL A 1 72 ? 33.672 21.683 6.042 1.00 20.57 72 VAL A O 1
ATOM 574 N N . GLU A 1 73 ? 35.864 21.193 6.169 1.00 21.71 73 GLU A N 1
ATOM 575 C CA . GLU A 1 73 ? 36.259 22.594 6.338 1.00 24.54 73 GLU A CA 1
ATOM 576 C C . GLU A 1 73 ? 35.905 23.439 5.116 1.00 24.41 73 GLU A C 1
ATOM 577 O O . GLU A 1 73 ? 35.445 24.578 5.250 1.00 24.77 73 GLU A O 1
ATOM 587 N N . TYR A 1 74 ? 36.122 22.888 3.927 1.00 23.01 74 TYR A N 1
ATOM 588 C CA . TYR A 1 74 ? 35.822 23.609 2.697 1.00 22.39 74 TYR A CA 1
ATOM 589 C C . TYR A 1 74 ? 34.336 23.939 2.654 1.00 22.37 74 TYR A C 1
ATOM 590 O O . TYR A 1 74 ? 33.944 25.092 2.449 1.00 22.72 74 TYR A O 1
ATOM 599 N N . ILE A 1 75 ? 33.518 22.912 2.855 1.00 20.71 75 ILE A N 1
ATOM 600 C CA . ILE A 1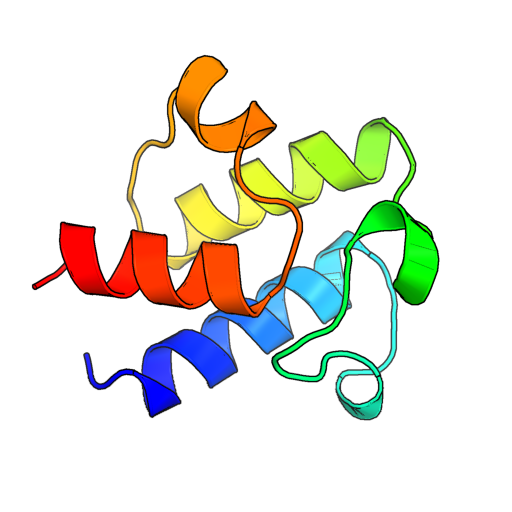 75 ? 32.071 23.052 2.827 1.00 21.36 75 ILE A CA 1
ATOM 601 C C . ILE A 1 75 ? 31.559 24.021 3.893 1.00 23.25 75 ILE A C 1
ATOM 602 O O . ILE A 1 75 ? 30.718 24.878 3.605 1.00 23.47 75 ILE A O 1
ATOM 607 N N . LYS A 1 76 ? 32.073 23.905 5.114 1.00 23.51 76 LYS A N 1
ATOM 608 C CA . LYS A 1 76 ? 31.644 24.791 6.195 1.00 26.31 76 LYS A CA 1
ATOM 609 C C . LYS A 1 76 ? 31.979 26.248 5.876 1.00 26.64 76 LYS A C 1
ATOM 610 O O . LYS A 1 76 ? 31.210 27.153 6.199 1.00 25.79 76 LYS A O 1
ATOM 616 N N . ALA A 1 77 ? 33.119 26.472 5.233 1.00 26.94 77 ALA A N 1
ATOM 617 C CA . ALA A 1 77 ? 33.535 27.822 4.871 1.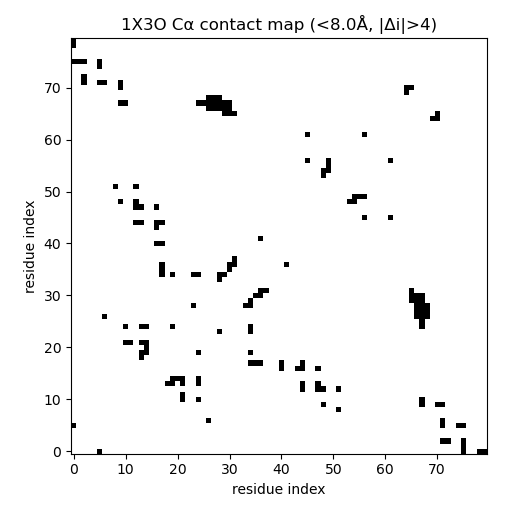00 28.70 77 ALA A CA 1
ATOM 618 C C . ALA A 1 77 ? 32.601 28.430 3.823 1.00 29.69 77 ALA A C 1
ATOM 619 O O . ALA A 1 77 ? 32.162 29.576 3.955 1.00 28.78 77 ALA A O 1
ATOM 621 N N . LYS A 1 78 ? 32.298 27.653 2.789 1.00 31.11 78 LYS A N 1
ATOM 622 C CA . LYS A 1 78 ? 31.429 28.094 1.704 1.00 33.62 78 LYS A CA 1
ATOM 623 C C . LYS A 1 78 ? 30.011 28.382 2.184 1.00 33.94 78 LYS A C 1
ATOM 624 O O . LYS A 1 78 ? 29.485 29.476 1.976 1.00 35.99 78 LYS A O 1
ATOM 630 N N . LEU A 1 79 ? 29.400 27.391 2.825 1.00 34.12 79 LEU A N 1
ATOM 631 C CA . LEU A 1 79 ? 28.035 27.512 3.316 1.00 34.68 79 LEU A CA 1
ATOM 632 C C . LEU A 1 79 ? 27.846 28.607 4.360 1.00 35.55 79 LEU A C 1
ATOM 633 O O . LEU A 1 79 ? 26.804 29.267 4.395 1.00 34.84 79 LEU A O 1
ATOM 638 N N . GLY A 1 80 ? 28.849 28.801 5.209 1.00 36.47 80 GLY A N 1
ATOM 639 C CA . GLY A 1 80 ? 28.738 29.823 6.233 1.00 38.48 80 GLY A CA 1
ATOM 640 C C . GLY A 1 80 ? 28.589 29.218 7.612 1.00 38.71 80 GLY A C 1
ATOM 641 O O . GLY A 1 80 ? 29.165 29.770 8.572 1.00 40.78 80 GLY A O 1
#

Solvent-accessible surface area: 4957 Å² total; per-residue (Å²): 101,77,83,130,79,0,40,95,84,0,40,61,13,0,13,86,60,14,159,27,109,58,125,104,0,77,78,108,6,97,15,119,92,62,14,57,12,84,102,121,29,68,77,61,2,19,94,5,0,32,110,79,24,67,16,138,10,43,113,116,64,20,137,166,15,146,25,0,84,47,0,0,74,37,0,69,82,115,78,89

Nearest PDB structures (foldseek):
  1x3o-assembly1_A  TM=1.013E+00  e=7.948E-12  Thermus thermophilus HB8
  7pdi-assembly1_A  TM=9.952E-01  e=2.776E-07 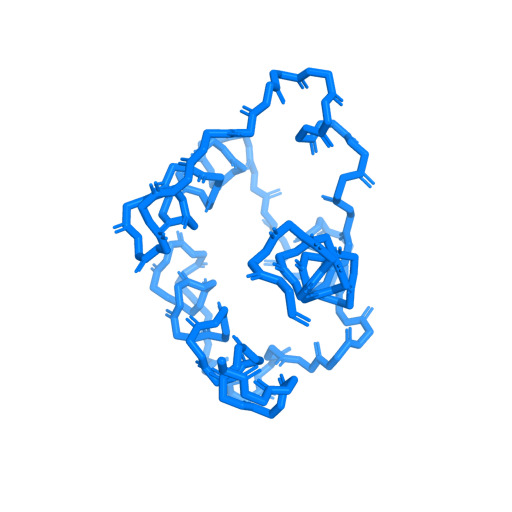 Pseudomonas putida KT2440
  2fac-assembly1_A  TM=9.813E-01  e=4.605E-07  Escherichia coli
  3eje-assembly1_A  TM=9.778E-01  e=4.605E-07  Escherichia coli K-12
  2qnw-assembly1_A  TM=9.570E-01  e=6.453E-07  Toxoplasma gondii RH

Sequence (80 aa):
MTEQEIFEKVKAVIADKLQVEPEKVTLEARFIEDLGADSLDTVELIMGLEDEFGLEISDEEAEKIRTVKDAVEYIKAKLG

InterPro domains:
  IPR003231 Acyl carrier protein [MF_01217] (5-79)
  IPR003231 Acyl carrier protein [PTHR20863] (2-78)
  IPR003231 Acyl carrier protein [TIGR00517] (4-77)
  IPR006162 Phosphopantetheine attachment site [PS00012] (34-49)
  IPR009081 Phosphopantetheine binding ACP domain [PF00550] (8-75)
  IPR009081 Phosphopantetheine binding ACP domain [PS50075] (4-79)
  IPR036736 ACP-like superfamily [G3DSA:1.10.1200.10] (1-80)
  IPR036736 ACP-like superfamily [SSF47336] (1-79)

B-factor: mean 26.16, std 8.69, range [11.31, 52.91]

Foldseek 3Di:
DDLVVLLVQLLVLLCVLLVNDSVQQDQFDFCCPRSNDDPSSLVSSQVSSCVSLVHDADPVNSVVQGGSNSSSVVSVVVVD

Secondary structure (DSSP, 8-state):
--HHHHHHHHHHHHHHHHT--GGG--TT-BTTTTT---HHHHHHHHHHHHHHH-----HHHHHH--BHHHHHHHHHHHH-

CATH classification: 1.10.1200.10

Organism: Thermus thermophilus (strain ATCC 27634 / DSM 579 / HB8) (NCBI:txid300852)

Radius of gyration: 11.16 Å; Cα contacts (8 Å, |Δi|>4): 87; chains: 1; bounding box: 22×28×24 Å